Protein AF-A0A2D5QHR5-F1 (afdb_monomer)

pLDDT: mean 80.16, std 15.84, range [45.91, 97.38]

Radius of gyration: 21.23 Å; Cα contacts (8 Å, |Δi|>4): 57; chains: 1; bounding box: 71×30×37 Å

Mean predicted aligned err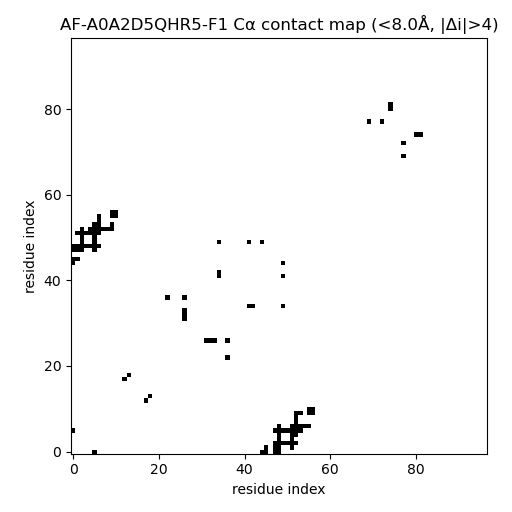or: 11.7 Å

Structure (mmCIF, N/CA/C/O backbone):
data_AF-A0A2D5QHR5-F1
#
_entry.id   AF-A0A2D5QHR5-F1
#
loop_
_atom_site.group_PDB
_atom_site.id
_atom_site.type_symbol
_atom_site.label_atom_id
_atom_site.label_alt_id
_atom_site.label_comp_id
_atom_site.label_asym_id
_atom_site.label_entity_id
_atom_site.label_seq_id
_atom_site.pdbx_PDB_ins_code
_atom_site.Cartn_x
_atom_site.Cartn_y
_atom_site.Cartn_z
_atom_site.occupancy
_atom_site.B_iso_or_equiv
_atom_site.auth_seq_id
_atom_site.auth_comp_id
_atom_site.auth_asym_id
_atom_site.auth_atom_id
_atom_site.pdbx_PDB_model_num
ATOM 1 N N . MET A 1 1 ? -2.727 0.211 18.446 1.00 77.75 1 MET A N 1
ATOM 2 C CA . MET A 1 1 ? -2.032 -0.092 17.181 1.00 77.75 1 MET A CA 1
ATOM 3 C C . MET A 1 1 ? -1.484 1.211 16.650 1.00 77.75 1 MET A C 1
ATOM 5 O O . MET A 1 1 ? -2.241 2.172 16.561 1.00 77.75 1 MET A O 1
ATOM 9 N N . THR A 1 2 ? -0.178 1.236 16.425 1.00 93.81 2 THR A N 1
ATOM 10 C CA . THR A 1 2 ? 0.619 2.406 16.048 1.00 93.81 2 THR A CA 1
ATOM 11 C C . THR A 1 2 ? 0.833 2.461 14.535 1.00 93.81 2 THR A C 1
ATOM 13 O O . THR A 1 2 ? 0.544 1.500 13.821 1.00 93.81 2 THR A O 1
ATOM 16 N N . PHE A 1 3 ? 1.398 3.566 14.052 1.00 95.06 3 PHE A N 1
ATOM 17 C CA . PHE A 1 3 ? 1.887 3.689 12.678 1.00 95.06 3 PHE A CA 1
ATOM 18 C C . PHE A 1 3 ? 2.883 2.578 12.305 1.00 95.06 3 PHE A C 1
ATOM 20 O O . PHE A 1 3 ? 2.733 1.926 11.274 1.00 95.06 3 PHE A O 1
ATOM 27 N N . LEU A 1 4 ? 3.849 2.294 13.185 1.00 95.88 4 LEU A N 1
ATOM 28 C CA . LEU A 1 4 ? 4.863 1.261 12.958 1.00 95.88 4 LEU A CA 1
ATOM 29 C C . LEU A 1 4 ? 4.250 -0.146 12.865 1.00 95.88 4 LEU A C 1
ATOM 31 O O . LEU A 1 4 ? 4.709 -0.973 12.078 1.00 95.88 4 LEU A O 1
ATOM 35 N N . ASP A 1 5 ? 3.188 -0.420 13.629 1.00 96.56 5 ASP A N 1
ATOM 36 C CA . ASP A 1 5 ? 2.449 -1.684 13.514 1.00 96.56 5 ASP A CA 1
ATOM 37 C C . ASP A 1 5 ? 1.828 -1.834 12.115 1.00 96.56 5 ASP A C 1
ATOM 39 O O . ASP A 1 5 ? 1.814 -2.933 11.561 1.00 96.56 5 ASP A O 1
ATOM 43 N N . GLY A 1 6 ? 1.348 -0.729 11.536 1.00 95.50 6 GLY A N 1
ATOM 44 C CA . GLY A 1 6 ? 0.821 -0.675 10.174 1.00 95.50 6 GLY A CA 1
ATOM 45 C C . GLY A 1 6 ? 1.884 -0.964 9.118 1.00 95.50 6 GLY A C 1
ATOM 46 O O . G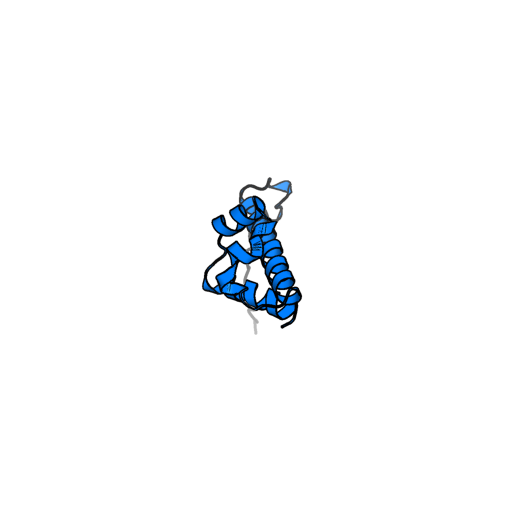LY A 1 6 ? 1.662 -1.792 8.234 1.00 95.50 6 GLY A O 1
ATOM 47 N N . GLU A 1 7 ? 3.060 -0.340 9.238 1.00 97.38 7 GLU A N 1
ATOM 48 C CA . GLU A 1 7 ? 4.190 -0.595 8.333 1.00 97.38 7 GLU A CA 1
ATOM 49 C C . GLU A 1 7 ? 4.643 -2.057 8.387 1.00 97.38 7 GLU A C 1
ATOM 51 O O . GLU A 1 7 ? 4.839 -2.700 7.353 1.00 97.38 7 GLU A O 1
ATOM 56 N N . ASN A 1 8 ? 4.769 -2.609 9.597 1.00 96.38 8 ASN A N 1
ATOM 57 C CA . ASN A 1 8 ? 5.167 -3.999 9.791 1.00 96.38 8 ASN A CA 1
ATOM 58 C C . ASN A 1 8 ? 4.132 -4.979 9.224 1.00 96.38 8 ASN A C 1
ATOM 60 O O . ASN A 1 8 ? 4.516 -5.994 8.643 1.00 96.38 8 ASN A O 1
ATOM 64 N N . ALA A 1 9 ? 2.837 -4.674 9.349 1.00 95.50 9 ALA A N 1
ATOM 65 C CA . ALA A 1 9 ? 1.775 -5.493 8.774 1.00 95.50 9 ALA A CA 1
ATOM 66 C C . ALA A 1 9 ? 1.827 -5.506 7.239 1.00 95.50 9 ALA A C 1
ATOM 68 O O . ALA A 1 9 ? 1.795 -6.581 6.644 1.00 95.50 9 ALA A O 1
ATOM 69 N N . ALA A 1 10 ? 1.982 -4.340 6.603 1.00 94.81 10 ALA A N 1
ATOM 70 C CA . ALA A 1 10 ? 2.127 -4.242 5.149 1.00 94.81 10 ALA A CA 1
ATOM 71 C C . ALA A 1 10 ? 3.369 -4.991 4.646 1.00 94.81 10 ALA A C 1
ATOM 73 O O . ALA A 1 10 ? 3.306 -5.729 3.663 1.00 94.81 10 ALA A O 1
ATOM 74 N N . LYS A 1 11 ? 4.499 -4.847 5.349 1.00 95.81 11 LYS A N 1
ATOM 75 C CA . LYS A 1 11 ? 5.734 -5.576 5.045 1.00 95.81 11 LYS A CA 1
ATOM 76 C C . LYS A 1 11 ? 5.533 -7.088 5.070 1.00 95.81 11 LYS A C 1
ATOM 78 O O . LYS A 1 11 ? 6.001 -7.778 4.165 1.00 95.81 11 LYS A O 1
ATOM 83 N N . GLU A 1 12 ? 4.871 -7.597 6.102 1.00 95.62 12 GLU A N 1
ATOM 84 C CA . GLU A 1 12 ? 4.646 -9.032 6.257 1.00 95.62 12 GLU A CA 1
ATOM 85 C C . GLU A 1 12 ? 3.651 -9.568 5.221 1.00 95.62 12 GLU A C 1
ATOM 87 O O . GLU A 1 12 ? 3.895 -10.625 4.639 1.00 95.62 12 GLU A O 1
ATOM 92 N N . GLU A 1 13 ? 2.588 -8.818 4.911 1.00 93.00 13 GLU A N 1
ATOM 93 C CA . GLU A 1 13 ? 1.630 -9.185 3.862 1.00 93.00 13 GLU A CA 1
ATOM 94 C C . GLU A 1 13 ? 2.321 -9.308 2.498 1.00 93.00 13 GLU A C 1
ATOM 96 O O . GLU A 1 13 ? 2.206 -10.345 1.844 1.00 93.00 13 GLU A O 1
ATOM 101 N N . ILE A 1 14 ? 3.126 -8.310 2.117 1.00 92.38 14 ILE A N 1
ATOM 102 C CA . ILE A 1 14 ? 3.898 -8.327 0.865 1.00 92.38 14 ILE A CA 1
ATOM 103 C C . ILE A 1 14 ? 4.897 -9.489 0.846 1.00 92.38 14 ILE A C 1
ATOM 105 O O . ILE A 1 14 ? 5.091 -10.123 -0.190 1.00 92.38 14 ILE A O 1
ATOM 109 N N . ARG A 1 15 ? 5.529 -9.806 1.982 1.00 91.56 15 ARG A N 1
ATOM 110 C CA . ARG A 1 15 ? 6.477 -10.924 2.087 1.00 91.56 15 ARG A CA 1
ATOM 111 C C . ARG A 1 15 ? 5.804 -12.282 1.869 1.00 91.56 15 ARG A C 1
ATOM 113 O O . ARG A 1 15 ? 6.414 -13.156 1.260 1.00 91.56 15 ARG A O 1
ATOM 120 N N . ILE A 1 16 ? 4.592 -12.474 2.396 1.00 93.50 16 ILE A N 1
ATOM 121 C CA . ILE A 1 16 ? 3.867 -13.754 2.330 1.00 93.50 16 ILE A CA 1
ATOM 122 C C . ILE A 1 16 ? 3.126 -13.908 0.997 1.00 93.50 16 ILE A C 1
ATOM 124 O O . ILE A 1 16 ? 3.122 -14.996 0.421 1.00 93.50 16 ILE A O 1
ATOM 128 N N . HIS A 1 17 ? 2.481 -12.844 0.521 1.00 90.19 17 HIS A N 1
ATOM 129 C CA . HIS A 1 17 ? 1.527 -12.901 -0.589 1.00 90.19 17 HIS A CA 1
ATOM 130 C C . HIS A 1 17 ? 2.023 -12.227 -1.872 1.00 90.19 17 HIS A C 1
ATOM 132 O O . HIS A 1 17 ? 1.398 -12.384 -2.918 1.00 90.19 17 HIS A O 1
ATOM 138 N N . GLY A 1 18 ? 3.155 -11.525 -1.817 1.00 89.19 18 GLY A N 1
ATOM 139 C CA . GLY A 1 18 ? 3.600 -10.650 -2.894 1.00 89.19 18 GLY A CA 1
ATOM 140 C C . GLY A 1 18 ? 2.864 -9.309 -2.888 1.00 89.19 18 GLY A C 1
ATOM 141 O O . GLY A 1 18 ? 1.925 -9.086 -2.125 1.00 89.19 18 GLY A O 1
ATOM 142 N N . PHE A 1 19 ? 3.319 -8.389 -3.737 1.00 88.50 19 PHE A N 1
ATOM 143 C CA . PHE A 1 19 ? 2.683 -7.085 -3.905 1.00 88.50 19 PHE A CA 1
ATOM 144 C C . PHE A 1 19 ? 1.638 -7.142 -5.023 1.00 88.50 19 PHE A C 1
ATOM 146 O O . PHE A 1 19 ? 1.980 -7.379 -6.182 1.00 88.50 19 PHE A O 1
ATOM 153 N N . ASP A 1 20 ? 0.370 -6.918 -4.677 1.00 89.06 20 ASP A N 1
ATOM 154 C CA . ASP A 1 20 ? -0.730 -6.896 -5.642 1.00 89.06 20 ASP A CA 1
ATOM 155 C C . ASP A 1 20 ? -0.743 -5.570 -6.423 1.00 89.06 20 ASP A C 1
ATOM 157 O O . ASP A 1 20 ? -1.279 -4.547 -5.984 1.00 89.06 20 ASP A O 1
ATOM 161 N N . LEU A 1 21 ? -0.113 -5.595 -7.598 1.00 83.19 21 LEU A N 1
ATOM 162 C CA . LEU A 1 21 ? -0.015 -4.453 -8.507 1.00 83.19 21 LEU A CA 1
ATOM 163 C C . LEU A 1 21 ? -1.377 -4.004 -9.047 1.00 83.19 21 LEU A C 1
ATOM 165 O O . LEU A 1 21 ? -1.574 -2.809 -9.264 1.00 83.19 21 LEU A O 1
ATOM 169 N N . GLU A 1 22 ? -2.312 -4.924 -9.285 1.00 87.00 22 GLU A N 1
ATOM 170 C CA . GLU A 1 22 ? -3.632 -4.571 -9.817 1.00 87.00 22 GLU A CA 1
ATOM 171 C C . GLU A 1 22 ? -4.445 -3.822 -8.762 1.00 87.00 22 GLU A C 1
ATOM 173 O O . GLU A 1 22 ? -4.966 -2.737 -9.042 1.00 87.00 22 GLU A O 1
ATOM 178 N N . LEU A 1 23 ? -4.465 -4.335 -7.529 1.00 88.88 23 LEU A N 1
ATOM 179 C CA . LEU A 1 23 ? -5.114 -3.681 -6.394 1.00 88.88 23 LEU A CA 1
ATOM 180 C C . LEU A 1 23 ? -4.490 -2.311 -6.095 1.00 88.88 23 LEU A C 1
ATOM 182 O O . LEU A 1 23 ? -5.206 -1.338 -5.841 1.00 88.88 23 LEU A O 1
ATOM 186 N N . TRP A 1 24 ? -3.158 -2.213 -6.161 1.00 88.75 24 TRP A N 1
ATOM 187 C CA . TRP A 1 24 ? -2.451 -0.949 -5.967 1.00 88.75 24 TRP A CA 1
ATOM 188 C C . TRP A 1 24 ? -2.793 0.081 -7.051 1.00 88.75 24 TRP A C 1
ATOM 190 O O . TRP A 1 24 ? -3.089 1.236 -6.740 1.00 88.75 24 TRP A O 1
ATOM 200 N N . ASN A 1 25 ? -2.828 -0.333 -8.320 1.00 85.44 25 ASN A N 1
ATOM 201 C CA . ASN A 1 25 ? -3.216 0.533 -9.434 1.00 85.44 25 ASN A CA 1
ATOM 202 C C . ASN A 1 25 ? -4.671 1.008 -9.327 1.00 85.44 25 ASN A C 1
ATOM 204 O O . ASN A 1 25 ? -4.973 2.155 -9.670 1.00 85.44 25 ASN A O 1
ATOM 208 N N . GLU A 1 26 ? -5.570 0.159 -8.831 1.00 87.94 26 GLU A N 1
ATOM 209 C CA . GLU A 1 26 ? -6.962 0.536 -8.586 1.00 87.94 26 GLU A CA 1
ATOM 210 C C . GLU A 1 26 ? -7.073 1.598 -7.483 1.00 87.94 26 GLU A C 1
ATOM 212 O O . GLU A 1 26 ? -7.794 2.589 -7.636 1.00 87.94 26 GLU A O 1
ATOM 217 N N . PHE A 1 27 ? -6.273 1.477 -6.419 1.00 88.44 27 PHE A N 1
ATOM 218 C CA . PHE A 1 27 ? -6.140 2.531 -5.411 1.00 88.44 27 PHE A CA 1
ATOM 219 C C . PHE A 1 27 ? -5.630 3.850 -6.014 1.00 88.44 27 PHE A C 1
ATOM 221 O O . PHE A 1 27 ? -6.170 4.909 -5.691 1.00 88.44 27 PHE A O 1
ATOM 228 N N . LEU A 1 28 ? -4.631 3.821 -6.901 1.00 84.50 28 LEU A N 1
ATOM 229 C CA . LEU A 1 28 ? -4.100 5.044 -7.519 1.00 84.50 28 LE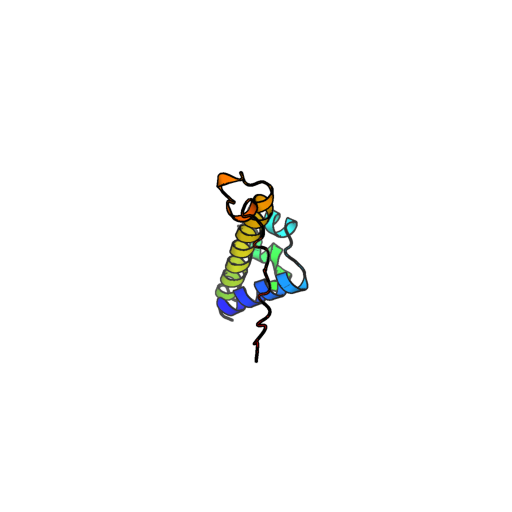U A CA 1
ATOM 230 C C . LEU A 1 28 ? -5.154 5.783 -8.361 1.00 84.50 28 LEU A C 1
ATOM 232 O O . LEU A 1 28 ? -5.173 7.015 -8.374 1.00 84.50 28 LEU A O 1
ATOM 236 N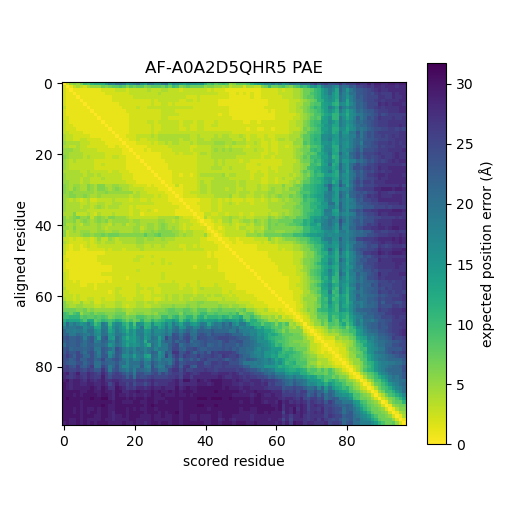 N . LYS A 1 29 ? -6.062 5.052 -9.019 1.00 89.38 29 LYS A N 1
ATOM 237 C CA . LYS A 1 29 ? -7.210 5.635 -9.737 1.00 89.38 29 LYS A CA 1
ATOM 238 C C . LYS A 1 29 ? -8.274 6.179 -8.786 1.00 89.38 29 LYS A C 1
ATOM 240 O O . LYS A 1 29 ? -8.900 7.201 -9.078 1.00 89.38 29 LYS A O 1
ATOM 245 N N . HIS A 1 30 ? -8.462 5.520 -7.642 1.00 91.06 30 HIS A N 1
ATOM 246 C CA . HIS A 1 30 ? -9.504 5.839 -6.667 1.00 91.06 30 HIS A CA 1
ATOM 247 C C . HIS A 1 30 ? -8.949 5.969 -5.233 1.00 91.06 30 HIS A C 1
ATOM 249 O O . HIS A 1 30 ? -9.269 5.159 -4.361 1.00 91.06 30 HIS A O 1
ATOM 255 N N . PRO A 1 31 ? -8.183 7.035 -4.909 1.00 85.69 31 PRO A N 1
ATOM 256 C CA . PRO A 1 31 ? -7.454 7.115 -3.635 1.00 85.69 31 PRO A CA 1
ATOM 257 C C . PRO A 1 31 ? -8.334 7.116 -2.379 1.00 85.69 31 PRO A C 1
ATOM 259 O O . PRO A 1 31 ? -7.875 6.769 -1.290 1.00 85.69 31 PRO A O 1
ATOM 262 N N . LYS A 1 32 ? -9.601 7.526 -2.521 1.00 88.94 32 LYS A N 1
ATOM 263 C CA . LYS A 1 32 ? -10.593 7.555 -1.435 1.00 88.94 32 LYS A CA 1
ATOM 264 C C . LYS A 1 32 ? -11.044 6.155 -1.012 1.00 88.94 32 LYS A C 1
ATOM 266 O O . LYS A 1 32 ? -11.483 5.985 0.122 1.00 88.94 32 LYS A O 1
ATOM 271 N N . ASP A 1 33 ? -10.877 5.160 -1.880 1.00 90.06 33 ASP A N 1
ATOM 272 C CA . ASP A 1 33 ? -11.361 3.798 -1.664 1.00 90.06 33 ASP A CA 1
ATOM 273 C C . ASP A 1 33 ? -10.331 2.905 -0.964 1.00 90.06 33 ASP A C 1
ATOM 275 O O . ASP A 1 33 ? -10.577 1.717 -0.779 1.00 90.06 33 ASP A O 1
ATOM 279 N N . PHE A 1 34 ? -9.203 3.462 -0.508 1.00 88.56 34 PHE A N 1
ATOM 280 C CA . PHE A 1 34 ? -8.116 2.707 0.121 1.00 88.56 34 PHE A CA 1
ATOM 281 C C . PHE A 1 34 ? -8.606 1.718 1.192 1.00 88.56 34 PHE A C 1
ATOM 283 O O . PHE A 1 34 ? -8.349 0.522 1.109 1.00 88.56 34 PHE A O 1
ATOM 290 N N . LYS A 1 35 ? -9.405 2.180 2.160 1.00 88.19 35 LYS A N 1
ATOM 291 C CA . LYS A 1 35 ? -9.926 1.306 3.228 1.00 88.19 35 LYS A CA 1
ATOM 292 C C . LYS A 1 35 ? -10.856 0.211 2.715 1.00 88.19 35 LYS A C 1
ATOM 294 O O . LYS A 1 35 ? -10.935 -0.849 3.322 1.00 88.19 35 LYS A O 1
ATOM 299 N N . LYS A 1 36 ? -11.574 0.467 1.620 1.00 90.69 36 LYS A N 1
ATOM 300 C CA . LYS A 1 36 ? -12.469 -0.506 0.990 1.00 90.69 36 LYS A CA 1
ATOM 301 C C . LYS A 1 36 ? -11.657 -1.579 0.263 1.00 90.69 36 LYS A C 1
ATOM 303 O O . LYS A 1 36 ? -11.904 -2.764 0.476 1.00 90.69 36 LYS A O 1
ATOM 308 N N . LEU A 1 37 ? -10.676 -1.158 -0.536 1.00 89.56 37 LEU A N 1
ATOM 309 C CA . LEU A 1 37 ? -9.786 -2.032 -1.306 1.00 89.56 37 LEU A CA 1
ATOM 310 C C . LEU A 1 37 ? -8.948 -2.941 -0.394 1.00 89.56 37 LEU A C 1
ATOM 312 O O . LEU A 1 37 ? -8.869 -4.140 -0.633 1.00 89.56 37 LEU A O 1
ATOM 316 N N . PHE A 1 38 ? -8.421 -2.401 0.706 1.00 89.38 38 PHE A N 1
ATOM 317 C CA . PHE A 1 38 ? -7.588 -3.128 1.673 1.00 89.38 38 PHE A CA 1
ATOM 318 C C . PHE A 1 38 ? -8.364 -3.577 2.926 1.00 89.38 38 PHE A C 1
ATOM 320 O O . PHE A 1 38 ? -7.782 -3.869 3.970 1.00 89.38 38 PHE A O 1
ATOM 327 N N . SER A 1 39 ? -9.696 -3.645 2.847 1.00 87.38 39 SER A N 1
ATOM 328 C CA . SER A 1 39 ? -10.578 -3.891 4.002 1.00 87.38 39 SER A CA 1
ATOM 329 C C . SER A 1 39 ? -10.249 -5.167 4.777 1.00 87.38 39 SER A C 1
ATOM 331 O O . SER A 1 39 ? -10.328 -5.172 6.001 1.00 87.38 39 SER A O 1
ATOM 333 N N . LYS A 1 40 ? -9.806 -6.229 4.095 1.00 85.31 40 LYS A N 1
ATOM 334 C CA . LYS A 1 40 ? -9.405 -7.491 4.735 1.00 85.31 40 LYS A CA 1
ATOM 335 C C . LYS A 1 40 ? -8.252 -7.313 5.735 1.00 85.31 40 LYS A C 1
ATOM 337 O O . LYS A 1 40 ? -8.257 -7.965 6.774 1.00 85.31 40 LYS A O 1
ATOM 342 N N . ALA A 1 41 ? -7.300 -6.432 5.433 1.00 82.88 41 ALA A N 1
ATOM 343 C CA . ALA A 1 41 ? -6.154 -6.132 6.293 1.00 82.88 41 ALA A CA 1
ATOM 344 C C . ALA A 1 41 ? -6.456 -5.014 7.309 1.00 82.88 41 ALA A C 1
ATOM 346 O O . ALA A 1 41 ? -5.863 -4.961 8.389 1.00 82.88 41 ALA A O 1
ATOM 347 N N . LEU A 1 42 ? -7.385 -4.115 6.963 1.00 89.56 42 LEU A N 1
ATOM 348 C CA . LEU A 1 42 ? -7.583 -2.840 7.655 1.00 89.56 42 LEU A CA 1
ATOM 349 C C . LEU A 1 42 ? -8.879 -2.737 8.471 1.00 89.56 42 LEU A C 1
ATOM 351 O O . LEU A 1 42 ? -9.103 -1.707 9.110 1.00 89.56 42 LEU A O 1
ATOM 355 N N . VAL A 1 43 ? -9.729 -3.767 8.474 1.00 89.69 43 VAL A N 1
ATOM 356 C CA . VAL A 1 43 ? -10.955 -3.773 9.284 1.00 89.69 43 VAL A CA 1
ATOM 357 C C . VAL A 1 43 ? -10.622 -3.568 10.767 1.00 89.69 43 VAL A C 1
ATOM 359 O O . VAL A 1 43 ? -9.675 -4.154 11.298 1.00 89.69 43 VAL A O 1
ATOM 362 N N . ASP A 1 44 ? -11.374 -2.678 11.416 1.00 88.88 44 ASP A N 1
ATOM 363 C CA . ASP A 1 44 ? -11.231 -2.308 12.831 1.00 88.88 44 ASP A CA 1
ATOM 364 C C . ASP A 1 44 ?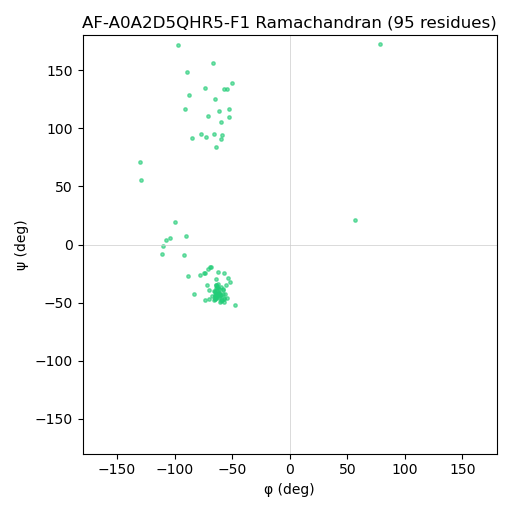 -9.838 -1.782 13.240 1.00 88.88 44 ASP A C 1
ATOM 366 O O . ASP A 1 44 ? -9.464 -1.798 14.417 1.00 88.88 44 ASP A O 1
ATOM 370 N N . LYS A 1 45 ? -9.042 -1.293 12.279 1.00 92.69 45 LYS A N 1
ATOM 371 C CA . LYS A 1 45 ? -7.744 -0.660 12.544 1.00 92.69 45 LYS A CA 1
ATOM 372 C C . LYS A 1 45 ? -7.885 0.843 12.781 1.00 92.69 45 LYS A C 1
ATOM 374 O O . LYS A 1 45 ? -8.754 1.504 12.217 1.00 92.69 45 LYS A O 1
ATOM 379 N N . SER A 1 46 ? -7.005 1.387 13.622 1.00 94.19 46 SER A N 1
ATOM 380 C CA . SER A 1 46 ? -6.901 2.832 13.853 1.00 94.19 46 SER A CA 1
ATOM 381 C C . SER A 1 46 ? -6.409 3.563 12.599 1.00 94.19 46 SER A C 1
ATOM 383 O O . SER A 1 46 ? -5.701 2.981 11.777 1.00 94.19 46 SER A O 1
ATOM 385 N N . GLU A 1 47 ? -6.723 4.857 12.473 1.00 93.81 47 GLU A N 1
ATOM 386 C CA . GLU A 1 47 ? -6.210 5.692 11.371 1.00 93.81 47 GLU A CA 1
ATOM 387 C C . GLU A 1 47 ? -4.678 5.684 11.309 1.00 93.81 47 GLU A C 1
ATOM 389 O O . GLU A 1 47 ? -4.118 5.511 10.234 1.00 93.81 47 GLU A O 1
ATOM 394 N N . GLU A 1 48 ? -3.996 5.774 12.459 1.00 95.19 48 GLU A N 1
ATOM 395 C CA . GLU A 1 48 ? -2.526 5.722 12.521 1.00 95.19 48 GLU A CA 1
ATOM 396 C C . GLU A 1 48 ? -1.964 4.429 11.922 1.00 95.19 48 GLU A C 1
ATOM 398 O O . GLU A 1 48 ? -0.992 4.463 11.172 1.00 95.19 48 GLU A O 1
ATOM 403 N N . PHE A 1 49 ? -2.592 3.287 12.213 1.00 96.12 49 PHE A N 1
ATOM 404 C CA . PHE A 1 49 ? -2.195 2.005 11.637 1.00 96.12 49 PHE A CA 1
ATOM 405 C C . PHE A 1 49 ? -2.403 1.992 10.119 1.00 96.12 49 PHE A C 1
ATOM 407 O O . PHE A 1 49 ? -1.536 1.548 9.371 1.00 96.12 49 PHE A O 1
ATOM 414 N N . ILE A 1 50 ? -3.554 2.486 9.659 1.00 94.12 50 ILE A N 1
ATOM 415 C CA . ILE A 1 50 ? -3.907 2.549 8.235 1.00 94.12 50 ILE A CA 1
ATOM 416 C C . ILE A 1 50 ? -2.917 3.438 7.471 1.00 94.12 50 ILE A C 1
ATOM 418 O O . ILE A 1 50 ? -2.504 3.092 6.363 1.00 94.12 50 ILE A O 1
ATOM 422 N N . GLU A 1 51 ? -2.513 4.559 8.064 1.00 94.88 51 GLU A N 1
ATOM 423 C CA . GLU A 1 51 ? -1.529 5.482 7.500 1.00 94.88 51 GLU A CA 1
ATOM 424 C C . GLU A 1 51 ? -0.144 4.829 7.387 1.00 94.88 51 GLU A C 1
ATOM 426 O O . GLU A 1 51 ? 0.480 4.907 6.327 1.00 94.88 51 GLU A O 1
ATOM 431 N N . GLY A 1 52 ? 0.291 4.096 8.416 1.00 96.25 52 GLY A N 1
ATOM 432 C CA . GLY A 1 52 ? 1.529 3.310 8.372 1.00 96.25 52 GLY A CA 1
ATOM 433 C C . GLY A 1 52 ? 1.506 2.231 7.290 1.00 96.25 52 GLY A C 1
ATOM 434 O O . GLY A 1 52 ? 2.424 2.133 6.476 1.00 96.25 52 GLY A O 1
ATOM 435 N N . TYR A 1 53 ? 0.407 1.479 7.203 1.00 95.69 53 TYR A N 1
ATOM 436 C CA . TYR A 1 53 ? 0.217 0.459 6.168 1.00 95.69 53 TYR A CA 1
ATOM 437 C C . TYR A 1 53 ? 0.342 1.060 4.760 1.00 95.69 53 TYR A C 1
ATOM 439 O O . TYR A 1 53 ? 1.099 0.580 3.913 1.00 95.69 53 TYR A O 1
ATOM 447 N N . LYS A 1 54 ? -0.364 2.171 4.523 1.00 94.12 54 LYS A N 1
ATOM 448 C CA . LYS A 1 54 ? -0.342 2.899 3.252 1.00 94.12 54 LYS A CA 1
ATOM 449 C C . LYS A 1 54 ? 1.045 3.452 2.917 1.00 94.12 54 LYS A C 1
ATOM 451 O O . LYS A 1 54 ? 1.459 3.391 1.754 1.00 94.12 54 LYS A O 1
ATOM 456 N N . SER A 1 55 ? 1.747 3.993 3.912 1.00 94.62 55 SER A N 1
ATOM 457 C CA . SER A 1 55 ? 3.105 4.532 3.776 1.00 94.62 55 SER A CA 1
ATOM 458 C C . SER A 1 55 ? 4.076 3.465 3.270 1.00 94.62 55 SER A C 1
ATOM 460 O O . SER A 1 55 ? 4.794 3.680 2.284 1.00 94.62 55 SER A O 1
ATOM 462 N N . TYR A 1 56 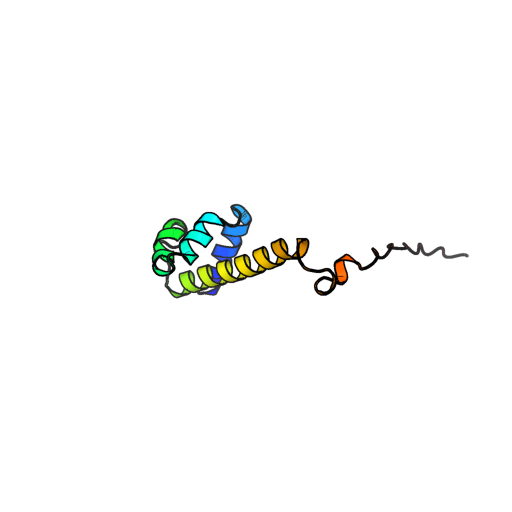? 4.035 2.276 3.876 1.00 95.56 56 TYR A N 1
ATOM 463 C CA . TYR A 1 56 ? 4.911 1.177 3.486 1.00 95.56 56 TYR A CA 1
ATOM 464 C C . TYR A 1 56 ? 4.611 0.670 2.071 1.00 95.56 56 TYR A C 1
ATOM 466 O O . TYR A 1 56 ? 5.530 0.574 1.257 1.00 95.56 56 TYR A O 1
ATOM 474 N N . CYS A 1 57 ? 3.340 0.418 1.732 1.00 91.62 57 CYS A N 1
ATOM 475 C CA . CYS A 1 57 ? 2.961 -0.003 0.377 1.00 91.62 57 CYS A CA 1
ATOM 476 C C . CYS A 1 57 ? 3.382 1.021 -0.691 1.00 91.62 57 CYS A C 1
ATOM 478 O O . CYS A 1 57 ? 3.869 0.633 -1.750 1.00 91.62 57 CYS A O 1
ATOM 480 N N . SER A 1 58 ? 3.267 2.321 -0.396 1.00 90.31 58 SER A N 1
ATOM 481 C CA . SER A 1 58 ? 3.701 3.389 -1.311 1.00 90.31 58 SER A CA 1
ATOM 482 C C . SER A 1 58 ? 5.211 3.375 -1.538 1.00 90.31 58 SER A C 1
ATOM 484 O O . SER A 1 58 ? 5.675 3.480 -2.674 1.00 90.31 58 SER A O 1
ATOM 486 N N . SER A 1 59 ? 5.979 3.212 -0.461 1.00 91.25 59 SER A N 1
ATOM 487 C CA . SER A 1 59 ? 7.441 3.132 -0.524 1.00 91.25 59 SER A CA 1
ATOM 488 C C . SER A 1 59 ? 7.901 1.885 -1.280 1.00 91.25 59 SER A C 1
ATOM 490 O O . SER A 1 59 ? 8.815 1.956 -2.102 1.00 91.25 59 SER A O 1
ATOM 492 N N . TYR A 1 60 ? 7.233 0.752 -1.046 1.00 88.50 60 TYR A N 1
ATOM 493 C CA . TYR A 1 60 ? 7.503 -0.495 -1.751 1.00 88.50 60 TYR A CA 1
ATOM 494 C C . TYR A 1 60 ? 7.200 -0.376 -3.247 1.00 88.50 60 TYR A C 1
ATOM 496 O O . TYR A 1 60 ? 8.040 -0.762 -4.053 1.00 88.50 60 TYR A O 1
ATOM 504 N N . ALA A 1 61 ? 6.054 0.201 -3.625 1.00 87.12 61 ALA A N 1
ATOM 505 C CA . ALA A 1 61 ? 5.690 0.413 -5.026 1.00 87.12 61 ALA A CA 1
ATOM 506 C C . ALA A 1 61 ? 6.743 1.251 -5.766 1.00 87.12 61 ALA A C 1
ATOM 508 O O . ALA A 1 61 ? 7.211 0.855 -6.828 1.00 87.12 61 ALA A O 1
ATOM 509 N N . LEU A 1 62 ? 7.197 2.355 -5.161 1.00 86.56 62 LEU A N 1
ATOM 510 C CA . LEU A 1 62 ? 8.242 3.203 -5.739 1.00 86.56 62 LEU A CA 1
ATOM 511 C C . LEU A 1 62 ? 9.570 2.449 -5.923 1.00 86.56 62 LEU A C 1
ATOM 513 O O . LEU A 1 62 ? 10.248 2.596 -6.945 1.00 86.56 62 LEU A O 1
ATOM 517 N N . TRP A 1 63 ? 9.959 1.647 -4.931 1.00 85.94 63 TRP A N 1
ATOM 518 C CA . TRP A 1 63 ? 11.151 0.807 -5.014 1.00 85.94 63 TRP A CA 1
ATOM 519 C C . TRP A 1 63 ? 11.017 -0.270 -6.099 1.00 85.94 63 TRP A C 1
ATOM 521 O O . TRP A 1 63 ? 11.937 -0.439 -6.902 1.00 85.94 63 TRP A O 1
ATOM 531 N N . ALA A 1 64 ? 9.871 -0.949 -6.166 1.00 80.62 64 ALA A N 1
ATOM 532 C CA . ALA A 1 64 ? 9.580 -1.990 -7.148 1.00 80.62 64 ALA A CA 1
ATOM 533 C C . ALA A 1 64 ? 9.563 -1.432 -8.578 1.00 80.62 64 ALA A C 1
ATOM 535 O O . ALA A 1 64 ? 10.156 -2.033 -9.477 1.00 80.62 64 ALA A O 1
ATOM 536 N N . ASP A 1 65 ? 8.979 -0.249 -8.778 1.00 75.38 65 ASP A N 1
ATOM 537 C CA . ASP A 1 65 ? 9.051 0.483 -10.041 1.00 75.38 65 ASP A CA 1
ATOM 538 C C . ASP A 1 65 ? 10.506 0.801 -10.381 1.00 75.38 65 ASP A C 1
ATOM 540 O O . ASP A 1 65 ? 10.970 0.488 -11.474 1.00 75.38 65 ASP A O 1
ATOM 544 N N . THR A 1 66 ? 11.274 1.351 -9.437 1.00 77.25 66 THR A N 1
ATOM 545 C CA . THR A 1 66 ? 12.692 1.685 -9.657 1.00 77.25 66 THR A CA 1
ATOM 546 C C . THR A 1 66 ? 13.517 0.458 -10.058 1.00 77.25 66 THR A C 1
ATOM 548 O O . THR A 1 66 ? 14.371 0.562 -10.940 1.00 77.25 66 THR A O 1
ATOM 551 N N . ILE A 1 67 ? 13.258 -0.710 -9.461 1.00 72.81 67 ILE A N 1
ATOM 552 C CA . ILE A 1 67 ? 13.888 -1.976 -9.861 1.00 72.81 67 ILE A CA 1
ATOM 553 C C . ILE A 1 67 ? 13.424 -2.420 -11.245 1.00 72.81 67 ILE A C 1
ATOM 555 O O . ILE A 1 67 ? 14.262 -2.784 -12.063 1.00 72.81 67 ILE A O 1
ATOM 559 N N . SER A 1 68 ? 12.130 -2.344 -11.540 1.00 66.69 68 SER A N 1
ATOM 560 C CA . SER A 1 68 ? 11.587 -2.722 -12.852 1.00 66.69 68 SER A CA 1
ATOM 561 C C . SER A 1 68 ? 12.140 -1.827 -13.970 1.00 66.69 68 SER A C 1
ATOM 563 O O . SER A 1 68 ? 12.482 -2.298 -15.054 1.00 66.69 68 SER A O 1
ATOM 565 N N . TYR A 1 69 ? 12.324 -0.533 -13.693 1.00 59.62 69 TYR A N 1
ATOM 566 C CA . TYR A 1 69 ? 13.001 0.397 -14.591 1.00 59.62 69 TYR A CA 1
ATOM 567 C C . TYR A 1 69 ? 14.514 0.189 -14.619 1.00 59.62 69 TYR A C 1
ATOM 569 O O . TYR A 1 69 ? 15.118 0.512 -15.633 1.00 59.62 69 TYR A O 1
ATOM 577 N N . ARG A 1 70 ? 15.149 -0.381 -13.585 1.00 59.84 70 ARG A N 1
ATOM 578 C CA . ARG A 1 70 ? 16.600 -0.662 -13.558 1.00 59.84 70 ARG A CA 1
ATOM 579 C C . ARG A 1 70 ? 17.062 -1.440 -14.783 1.00 59.84 70 ARG A C 1
ATOM 581 O O . ARG A 1 70 ? 18.184 -1.220 -15.240 1.00 59.84 70 ARG A O 1
ATOM 588 N N . ASP A 1 71 ? 16.212 -2.303 -15.330 1.00 61.94 71 ASP A N 1
ATOM 589 C CA . ASP A 1 71 ? 16.496 -3.082 -16.538 1.00 61.94 71 ASP A CA 1
ATOM 590 C C . ASP A 1 71 ? 16.366 -2.310 -17.844 1.00 61.94 71 ASP A C 1
ATOM 592 O O . ASP A 1 71 ? 17.132 -2.567 -18.768 1.00 61.94 71 ASP A O 1
ATOM 596 N N . ASN A 1 72 ? 15.540 -1.267 -17.863 1.00 64.69 72 ASN A N 1
ATOM 597 C CA . ASN A 1 72 ? 15.339 -0.389 -19.016 1.00 64.69 72 ASN A CA 1
ATOM 598 C C . ASN A 1 72 ? 15.973 1.005 -18.849 1.00 64.69 72 ASN A C 1
ATOM 600 O O . ASN A 1 72 ? 15.799 1.879 -19.702 1.00 64.69 72 ASN A O 1
ATOM 604 N N . LEU A 1 73 ? 16.691 1.250 -17.749 1.00 62.31 73 LEU A N 1
ATOM 605 C CA . LEU A 1 73 ? 17.330 2.530 -17.484 1.00 62.31 73 LEU A CA 1
ATOM 606 C C . LEU A 1 73 ? 18.555 2.686 -18.395 1.00 62.31 73 LEU A C 1
ATOM 608 O O . LEU A 1 73 ? 19.376 1.769 -18.476 1.00 62.31 73 LEU A O 1
ATOM 612 N N . PRO A 1 74 ? 18.735 3.859 -19.032 1.00 61.31 74 PRO A N 1
ATOM 613 C CA . PRO A 1 74 ? 19.935 4.149 -19.801 1.00 61.31 74 PRO A CA 1
ATOM 614 C C . PRO A 1 74 ? 21.203 3.851 -18.994 1.00 61.31 74 PRO A C 1
ATOM 616 O O . PRO A 1 74 ? 21.286 4.182 -17.809 1.00 61.31 74 PRO A O 1
ATOM 619 N N . SER A 1 75 ? 22.208 3.269 -19.645 1.00 66.38 75 SER A N 1
ATOM 620 C CA . SER A 1 75 ? 23.454 2.801 -19.019 1.00 66.38 75 SER A CA 1
ATOM 621 C C . SER A 1 75 ? 24.192 3.868 -18.196 1.00 66.38 75 SER A C 1
ATOM 623 O O . SER A 1 75 ? 24.826 3.548 -17.196 1.00 66.38 75 SER A O 1
ATOM 625 N N . TRP A 1 76 ? 24.055 5.151 -18.544 1.00 70.06 76 TRP A N 1
ATOM 626 C CA . TRP A 1 76 ? 24.637 6.268 -17.788 1.00 70.06 76 TRP A CA 1
ATOM 627 C C . TRP A 1 76 ? 23.990 6.504 -16.410 1.00 70.06 76 TRP A C 1
ATOM 629 O O . TRP A 1 76 ? 24.606 7.132 -15.553 1.00 70.06 76 TRP A O 1
ATOM 639 N N . ARG A 1 77 ? 22.769 6.000 -16.167 1.00 55.34 77 ARG A N 1
ATOM 640 C CA . ARG A 1 77 ? 22.112 5.9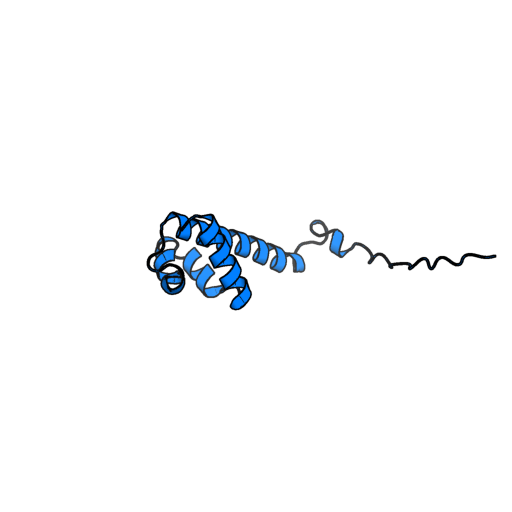95 -14.843 1.00 55.34 77 ARG A CA 1
ATOM 641 C C . ARG A 1 7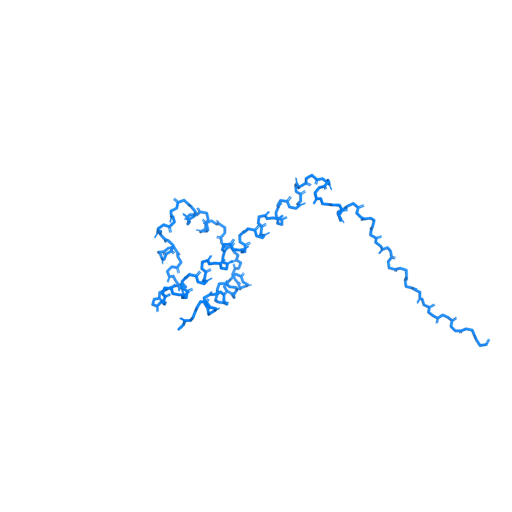7 ? 22.367 4.724 -14.041 1.00 55.34 77 ARG A C 1
ATOM 643 O O . ARG A 1 77 ? 21.997 4.672 -12.872 1.00 55.34 77 ARG A O 1
ATOM 650 N N . THR A 1 78 ? 22.974 3.711 -14.654 1.00 63.59 78 THR A N 1
ATOM 651 C CA . THR A 1 78 ? 23.274 2.423 -14.021 1.00 63.59 78 THR A CA 1
ATOM 652 C C . THR A 1 78 ? 24.746 2.035 -14.218 1.00 63.59 78 THR A C 1
ATOM 654 O O . THR A 1 78 ? 25.031 0.945 -14.707 1.00 63.59 78 THR A O 1
ATOM 657 N N . PRO A 1 79 ? 25.720 2.884 -13.824 1.00 60.75 79 PRO A N 1
ATOM 658 C CA . PRO A 1 79 ? 27.145 2.630 -14.071 1.00 60.75 79 PRO A CA 1
ATOM 659 C C . PRO A 1 79 ? 27.649 1.300 -13.482 1.00 60.75 79 PRO A C 1
ATOM 661 O O . PRO A 1 79 ? 28.572 0.708 -14.027 1.00 60.75 79 PRO A O 1
ATOM 664 N N . TRP A 1 80 ? 26.990 0.774 -12.442 1.00 64.56 80 TRP A N 1
ATOM 665 C CA . TRP A 1 80 ? 27.264 -0.548 -11.860 1.00 64.56 80 TRP A CA 1
ATOM 666 C C . TRP A 1 80 ? 26.903 -1.735 -12.768 1.00 64.56 80 TRP A C 1
ATOM 668 O O . TRP A 1 80 ? 27.388 -2.830 -12.529 1.00 64.56 80 TRP A O 1
ATOM 678 N N . LYS A 1 81 ? 26.042 -1.567 -13.784 1.00 65.31 81 LYS A N 1
ATOM 679 C CA . LYS A 1 81 ? 25.724 -2.635 -14.753 1.00 65.31 81 LYS A CA 1
ATOM 680 C C . LYS A 1 81 ? 26.844 -2.875 -15.760 1.00 65.31 81 LYS A C 1
ATOM 682 O O . LYS A 1 81 ? 26.921 -3.956 -16.324 1.00 65.31 81 LYS A O 1
ATOM 687 N N . ASN A 1 82 ? 27.676 -1.861 -15.985 1.00 63.56 82 ASN A N 1
ATOM 688 C CA . ASN A 1 82 ? 28.851 -1.944 -16.849 1.00 63.56 82 ASN A CA 1
ATOM 689 C C . ASN A 1 82 ? 30.145 -2.036 -16.038 1.00 63.56 82 ASN A C 1
ATOM 691 O O . ASN A 1 82 ? 31.226 -1.953 -16.618 1.00 63.56 82 ASN A O 1
ATOM 695 N N . ALA A 1 83 ? 30.049 -2.140 -14.709 1.00 63.62 83 ALA A N 1
ATOM 696 C CA . ALA A 1 83 ? 31.216 -2.454 -13.913 1.00 63.62 83 ALA A CA 1
ATOM 697 C C . ALA A 1 83 ? 31.647 -3.874 -14.312 1.00 63.62 83 ALA A C 1
ATOM 699 O O . ALA A 1 83 ? 30.795 -4.767 -14.299 1.00 63.62 83 ALA A O 1
ATOM 700 N N . PRO A 1 84 ? 32.908 -4.088 -14.730 1.00 59.78 84 PRO A N 1
ATOM 701 C CA . PRO A 1 84 ? 33.410 -5.442 -14.903 1.00 59.78 84 PRO A CA 1
ATOM 702 C C . PRO A 1 84 ? 33.184 -6.184 -13.585 1.00 59.78 84 PRO A C 1
ATOM 704 O O . PRO A 1 84 ? 33.420 -5.611 -12.520 1.00 59.78 84 PRO A O 1
ATOM 707 N N . GLU A 1 85 ? 32.659 -7.410 -13.656 1.00 59.81 85 GLU A N 1
ATOM 708 C CA . GLU A 1 85 ? 32.603 -8.280 -12.485 1.00 59.81 85 GLU A CA 1
ATOM 709 C C . GLU A 1 85 ? 34.023 -8.332 -11.921 1.00 59.81 85 GLU A C 1
ATOM 711 O O . GLU A 1 85 ? 34.951 -8.720 -12.630 1.00 59.81 85 GLU A O 1
ATOM 716 N N . GLU A 1 86 ? 34.216 -7.837 -10.696 1.00 59.41 86 GLU A N 1
ATOM 717 C CA . GLU A 1 86 ? 35.484 -8.029 -10.007 1.00 59.41 86 GLU A CA 1
ATOM 718 C C . GLU A 1 86 ? 35.664 -9.540 -9.886 1.00 59.41 86 GLU A C 1
ATOM 720 O O . GLU A 1 86 ? 34.957 -10.206 -9.123 1.00 59.41 86 GLU A O 1
ATOM 725 N N . GLU A 1 87 ? 36.564 -10.090 -10.704 1.00 49.97 87 GLU A N 1
ATOM 726 C CA . GLU A 1 87 ? 37.089 -11.427 -10.503 1.00 49.97 87 GLU A CA 1
ATOM 727 C C . GLU A 1 87 ? 37.599 -11.456 -9.064 1.00 49.97 87 GLU A C 1
ATOM 729 O O . GLU A 1 87 ? 38.554 -10.768 -8.703 1.00 49.97 87 GLU A O 1
ATOM 734 N N . ASN A 1 88 ? 36.884 -12.196 -8.218 1.00 53.62 88 ASN A N 1
ATOM 735 C CA . ASN A 1 88 ? 37.322 -12.533 -6.876 1.00 53.62 88 ASN A CA 1
ATOM 736 C C . ASN A 1 88 ? 38.573 -13.404 -7.044 1.00 53.62 88 ASN A C 1
ATOM 738 O O . ASN A 1 88 ? 38.483 -14.633 -7.082 1.00 53.62 88 ASN A O 1
ATOM 742 N N . ASP A 1 89 ? 39.729 -12.767 -7.221 1.00 47.44 89 ASP A N 1
ATOM 743 C CA . ASP A 1 89 ? 41.009 -13.453 -7.234 1.00 47.44 89 ASP A CA 1
ATOM 744 C C . ASP A 1 89 ? 41.308 -13.847 -5.789 1.00 47.44 89 ASP A C 1
ATOM 746 O O . ASP A 1 89 ? 41.786 -13.064 -4.961 1.00 47.44 89 ASP A O 1
ATOM 750 N N . GLY A 1 90 ? 40.890 -15.068 -5.460 1.00 50.28 90 GLY A N 1
ATOM 751 C CA . GLY A 1 90 ? 41.200 -15.726 -4.209 1.00 50.28 90 GLY A CA 1
ATOM 752 C C . GLY A 1 90 ? 42.709 -15.867 -4.081 1.00 50.28 90 GLY A C 1
ATOM 753 O O . GLY A 1 90 ? 43.280 -16.872 -4.496 1.00 50.28 90 GLY A O 1
ATOM 754 N N . SER A 1 91 ? 43.352 -14.874 -3.467 1.00 45.91 91 SER A N 1
ATOM 755 C CA . SER A 1 91 ? 44.727 -15.001 -2.993 1.00 45.91 91 SER A CA 1
ATOM 756 C C . SER A 1 91 ? 44.763 -16.036 -1.871 1.00 45.91 91 SER A C 1
ATOM 758 O O . SER A 1 91 ? 44.472 -15.758 -0.709 1.00 45.91 91 SER A O 1
ATOM 760 N N . ASN A 1 92 ? 45.081 -17.264 -2.268 1.00 47.88 92 ASN A N 1
ATOM 761 C CA . ASN A 1 92 ? 45.463 -18.351 -1.391 1.00 47.88 92 ASN A CA 1
ATOM 762 C C . ASN A 1 92 ? 46.868 -18.032 -0.850 1.00 47.88 92 ASN A C 1
ATOM 764 O O . ASN A 1 92 ? 47.840 -18.023 -1.605 1.00 47.88 92 ASN A O 1
ATOM 768 N N . ASP A 1 93 ? 46.956 -17.728 0.445 1.00 53.25 93 ASP A N 1
ATOM 769 C CA . ASP A 1 93 ? 48.203 -17.563 1.198 1.00 53.25 93 ASP A CA 1
ATOM 770 C C . ASP A 1 93 ? 49.042 -18.857 1.135 1.00 53.25 93 ASP A C 1
ATOM 772 O O . ASP A 1 93 ? 48.877 -19.772 1.946 1.00 53.25 93 ASP A O 1
ATOM 776 N N . GLU A 1 94 ? 49.979 -18.945 0.189 1.00 48.19 94 GLU A N 1
ATOM 777 C CA . GLU A 1 94 ? 51.068 -19.924 0.239 1.00 48.19 94 GLU A CA 1
ATOM 778 C C . GLU A 1 94 ? 52.212 -19.357 1.095 1.00 48.19 94 GLU A C 1
ATOM 780 O O . GLU A 1 94 ? 53.119 -18.666 0.623 1.00 48.19 94 GLU A O 1
ATOM 785 N N . LYS A 1 95 ? 52.166 -19.661 2.399 1.00 50.12 95 LYS A N 1
ATOM 786 C CA . LYS A 1 95 ? 53.337 -19.585 3.281 1.00 50.12 95 LYS A CA 1
ATOM 787 C C . LYS A 1 95 ? 54.395 -20.562 2.769 1.00 50.12 95 LYS A C 1
ATOM 789 O O . LYS A 1 95 ? 54.180 -21.770 2.811 1.00 50.12 95 LYS A O 1
ATOM 794 N N . LYS A 1 96 ? 55.533 -20.037 2.316 1.00 47.81 96 LYS A N 1
ATOM 795 C CA . LYS A 1 96 ? 56.765 -20.815 2.146 1.00 47.81 96 LYS A CA 1
ATOM 796 C C . LYS A 1 96 ? 57.555 -20.811 3.451 1.00 47.81 96 LYS A C 1
ATOM 798 O O . LYS A 1 96 ? 57.779 -19.742 4.021 1.00 47.81 96 LYS A O 1
ATOM 803 N N . ASP A 1 97 ? 57.909 -22.020 3.875 1.00 60.88 97 ASP A N 1
ATOM 804 C CA . ASP A 1 97 ? 58.854 -22.353 4.947 1.00 60.88 97 ASP A CA 1
ATOM 805 C C . ASP A 1 97 ? 60.261 -21.772 4.719 1.00 60.88 97 ASP A C 1
ATOM 807 O O . ASP A 1 97 ? 60.668 -21.618 3.539 1.00 60.88 97 ASP A O 1
#

Secondary structure (DSSP, 8-state):
--HHHHHHHHHHHHHHH---HHHHHHHHH-GGGHHHHTHHHHTT--HHHHHHHHHHHHHHHHHHHHHHHHTTS-GGG-GGGSSPP------------

Solvent-accessible surface area (backbone atoms only — not comparable to full-atom values): 5848 Å² total; per-residue (Å²): 119,44,36,67,56,14,28,52,48,39,53,49,47,35,71,76,72,48,79,63,61,66,64,50,51,51,31,72,77,39,67,86,44,44,66,68,77,44,30,92,83,47,63,97,55,49,70,51,16,52,51,19,24,52,50,38,51,52,55,49,50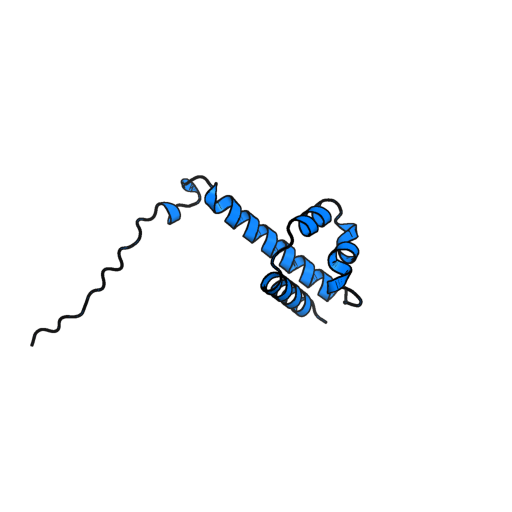,55,50,52,50,52,55,64,42,58,80,74,48,60,63,89,84,39,60,75,77,73,48,74,80,77,75,81,76,78,80,74,84,78,82,80,131

Foldseek 3Di:
DALVLLLVLLVVCCVVPNQDPVLVVVCVVPVVCQCVSCVVSCPPHDPRSSNSNVVNSVVVVVVVVVVVCLVVPPCVVVVVVVPPPPPPPPPDDDDDD

Sequence (97 aa):
MTFLDGENAAKEEIRIHGFDLELWNEFLKHPKDFKKLFSKALVDKSEEFIEGYKSYCSSYALWADTISYRDNLPSWRTPWKNAPEEENDGSNDEKKD